Protein AF-A0A2V5JC11-F1 (afdb_monomer)

InterPro domains:
  IPR001810 F-box domain [PS50181] (4-49)
  IPR036047 F-box-like domain superfamily [SSF81383] (3-52)

Organism: NCBI:txid1450541

Radius of gyration: 17.75 Å; Cα contacts (8 Å, |Δi|>4): 75; chains: 1; bounding box: 32×33×60 Å

pLDDT: mean 85.23, std 15.6, range [36.03, 95.56]

Foldseek 3Di:
DPDDDPLVVDDLVVLLVVLVPDDLVVLVVQLVPDDVSVVSSLLVNQQEEEEEPDPVVVVVVVVCCVDPSVVSYDYYHYDHDPPPPDDDDD

Sequence (90 aa):
MPPKPWLEALPGEILYAIFEYLELPTLKEMSRLNKRLRDRALPILFRHIAVDFSQGSIACLNDLAGSNLSSFVTSLEFQVSRTTKGDTIC

Solvent-accessible surface area (backbone atoms only — not comparable to full-atom values): 5564 Å² total; per-residue (Å²): 129,82,82,70,58,70,76,81,68,52,56,69,67,60,50,47,57,56,55,75,75,44,55,71,71,60,43,54,54,47,35,68,74,42,70,72,47,20,71,60,32,48,49,65,67,37,26,57,43,76,40,57,75,45,74,67,46,52,50,55,48,51,57,38,63,76,37,89,58,42,83,33,49,78,42,81,44,72,42,76,76,79,76,71,88,80,75,90,82,135

Secondary structure (DSSP, 8-state):
-PPPPHHHHS-HHHHHHHHHTS-HHHHHHHHHH-HHHHHHHHHHHTTEEEEESSHHHHHHHHHHHTSTTGGG--EEEEE-----------

Nearest PDB structures (foldseek):
  6o60-assembly1_C  TM=5.394E-01  e=6.381E-02  Homo sapiens
  5vu3-assembly2_B  TM=3.970E-01  e=1.075E+00  Enterobacter cloacae subsp. cloacae ATCC 13047
  6l19-assembly1_B  TM=3.905E-01  e=1.225E+00  Enterobacter asburiae
  5kol-assembly2_D  TM=3.871E-01  e=3.504E+00  Escherichia coli O157:H7

Mean predicted aligned error: 8.03 Å

Structure (mmCIF, N/CA/C/O backbone):
data_AF-A0A2V5JC11-F1
#
_entry.id   AF-A0A2V5JC11-F1
#
loop_
_atom_site.group_PDB
_atom_site.id
_atom_site.type_symbol
_atom_site.label_atom_id
_atom_site.label_alt_id
_atom_site.label_comp_id
_atom_site.label_asym_id
_atom_site.label_entity_id
_atom_site.label_seq_id
_atom_site.pdbx_PDB_ins_code
_atom_site.Cartn_x
_atom_site.Cartn_y
_atom_site.Cartn_z
_atom_site.occupancy
_atom_site.B_iso_or_equiv
_atom_site.auth_seq_id
_atom_site.auth_comp_id
_atom_site.auth_asym_id
_atom_site.auth_atom_id
_atom_site.pdbx_PDB_model_num
ATOM 1 N N . MET A 1 1 ? 14.462 9.308 -29.499 1.00 49.88 1 MET A N 1
ATOM 2 C CA . MET A 1 1 ? 13.672 8.787 -28.361 1.00 49.88 1 MET A CA 1
ATOM 3 C C . MET A 1 1 ? 14.377 9.264 -27.100 1.00 49.88 1 MET A C 1
ATOM 5 O O . MET A 1 1 ? 15.577 9.021 -27.023 1.00 49.88 1 MET A O 1
ATOM 9 N N . PRO A 1 2 ? 13.738 10.029 -26.197 1.00 53.09 2 PRO A N 1
ATOM 10 C CA . PRO A 1 2 ? 14.418 10.484 -24.987 1.00 53.09 2 PRO A CA 1
ATOM 11 C C . PRO A 1 2 ? 14.855 9.262 -24.161 1.00 53.09 2 PRO A C 1
ATOM 13 O O . PRO A 1 2 ? 14.148 8.247 -24.181 1.00 53.09 2 PRO A O 1
ATOM 16 N N . PRO A 1 3 ? 16.013 9.312 -23.480 1.00 56.12 3 PRO A N 1
ATOM 17 C CA . PRO A 1 3 ? 16.451 8.212 -22.635 1.00 56.12 3 PRO A CA 1
ATOM 18 C C . PRO A 1 3 ? 15.396 7.994 -21.551 1.00 56.12 3 PRO A C 1
ATOM 20 O O . PRO A 1 3 ? 15.046 8.922 -20.820 1.00 56.12 3 PRO A O 1
ATOM 23 N N . LYS A 1 4 ? 14.854 6.773 -21.468 1.00 60.72 4 LYS A N 1
ATOM 24 C CA . LYS A 1 4 ? 14.030 6.397 -20.319 1.00 60.72 4 LYS A CA 1
ATOM 25 C C . LYS A 1 4 ? 14.885 6.599 -19.069 1.00 60.72 4 LYS A C 1
ATOM 27 O O . LYS A 1 4 ? 16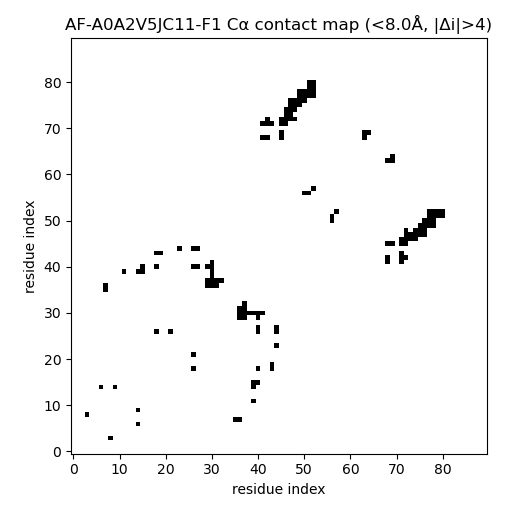.043 6.169 -19.087 1.00 60.72 4 LYS A O 1
ATOM 32 N N . PRO A 1 5 ? 14.354 7.225 -18.007 1.00 70.81 5 PRO A N 1
ATOM 33 C CA . PRO A 1 5 ? 15.042 7.267 -16.729 1.00 70.81 5 PRO A CA 1
ATOM 34 C C . PRO A 1 5 ? 15.495 5.847 -16.393 1.00 70.81 5 PRO A C 1
ATOM 36 O O . PRO A 1 5 ? 14.696 4.917 -16.455 1.00 70.81 5 PRO A O 1
ATOM 39 N N . TRP A 1 6 ? 16.785 5.672 -16.117 1.00 79.44 6 TRP A N 1
ATOM 40 C CA . TRP A 1 6 ? 17.437 4.379 -15.880 1.00 79.44 6 TRP A CA 1
ATOM 41 C C . TRP A 1 6 ? 16.633 3.463 -14.943 1.00 79.44 6 TRP A C 1
ATOM 43 O O . TRP A 1 6 ? 16.499 2.269 -15.201 1.00 79.44 6 TRP A O 1
ATOM 53 N N . LEU A 1 7 ? 16.003 4.047 -13.923 1.00 82.06 7 LEU A N 1
ATOM 54 C CA . LEU A 1 7 ? 15.124 3.361 -12.984 1.00 82.06 7 LEU A CA 1
ATOM 55 C C . LEU A 1 7 ? 13.899 2.720 -13.669 1.00 82.06 7 LEU A C 1
ATOM 57 O O . LEU A 1 7 ? 13.569 1.566 -13.421 1.00 82.06 7 LEU A O 1
ATOM 61 N N . GLU A 1 8 ? 13.255 3.416 -14.607 1.00 81.81 8 GLU A N 1
ATOM 62 C CA . GLU A 1 8 ? 12.134 2.887 -15.394 1.00 81.81 8 GLU A CA 1
ATOM 63 C C . GLU A 1 8 ? 12.556 1.877 -16.468 1.00 81.81 8 GLU A C 1
ATOM 65 O O . GLU A 1 8 ? 11.686 1.289 -17.113 1.00 81.81 8 GLU A O 1
ATOM 70 N N . ALA A 1 9 ? 13.850 1.661 -16.692 1.00 86.44 9 ALA A N 1
ATOM 71 C CA . ALA A 1 9 ? 14.341 0.609 -17.577 1.00 86.44 9 ALA A CA 1
ATOM 72 C C . ALA A 1 9 ? 14.617 -0.707 -16.828 1.00 86.44 9 ALA A C 1
ATOM 74 O O . ALA A 1 9 ? 14.736 -1.751 -17.466 1.00 86.44 9 ALA A O 1
ATOM 75 N N . LEU A 1 10 ? 14.677 -0.679 -15.491 1.00 90.00 10 LEU A N 1
ATOM 76 C CA . LEU A 1 10 ? 14.972 -1.863 -14.685 1.00 90.00 10 LEU A CA 1
ATOM 77 C C . LEU A 1 10 ? 13.858 -2.922 -14.777 1.00 90.00 10 LEU A C 1
ATOM 79 O O . LEU A 1 10 ? 12.676 -2.558 -14.888 1.00 90.00 10 LEU A O 1
ATOM 83 N N . PRO A 1 11 ? 14.199 -4.223 -14.684 1.00 91.00 11 PRO A N 1
ATOM 84 C CA . PRO A 1 11 ? 13.226 -5.297 -14.505 1.00 91.00 11 PRO A CA 1
ATOM 85 C C . PRO A 1 11 ? 12.335 -5.067 -13.280 1.00 91.00 11 PRO A C 1
ATOM 87 O O . PRO A 1 11 ? 12.722 -4.388 -12.325 1.00 91.00 11 PRO A O 1
ATOM 90 N N . GLY A 1 12 ? 11.120 -5.616 -13.317 1.00 89.56 12 GLY A N 1
ATOM 91 C CA . GLY A 1 12 ? 10.133 -5.393 -12.258 1.00 89.56 12 GLY A CA 1
ATOM 92 C C . GLY A 1 12 ? 10.588 -5.946 -10.908 1.00 89.56 12 GLY A C 1
ATOM 93 O O . GLY A 1 12 ? 10.340 -5.326 -9.883 1.00 89.56 12 GLY A O 1
ATOM 94 N N . GLU A 1 13 ? 11.301 -7.064 -10.932 1.00 90.94 13 GLU A N 1
ATOM 95 C CA . GLU A 1 13 ? 11.851 -7.776 -9.782 1.00 90.94 13 GLU A CA 1
ATOM 96 C C . GLU A 1 13 ? 12.931 -6.941 -9.089 1.00 90.94 13 GLU A C 1
ATOM 98 O O . GLU A 1 13 ? 12.932 -6.812 -7.869 1.00 90.94 13 GLU A O 1
ATOM 103 N N . ILE A 1 14 ? 13.804 -6.306 -9.877 1.00 92.81 14 ILE A N 1
ATOM 104 C CA . ILE A 1 14 ? 14.848 -5.415 -9.358 1.00 92.81 14 ILE A CA 1
ATOM 105 C C . ILE A 1 14 ? 14.218 -4.161 -8.747 1.00 92.81 14 ILE A C 1
ATOM 107 O O . ILE A 1 14 ? 14.613 -3.746 -7.662 1.00 92.81 14 ILE A O 1
ATOM 111 N N . LEU A 1 15 ? 13.208 -3.578 -9.402 1.00 91.12 15 LEU A N 1
ATOM 112 C CA . LEU A 1 15 ? 12.471 -2.438 -8.846 1.00 91.12 15 LEU A CA 1
ATOM 113 C C . LEU A 1 15 ? 11.762 -2.785 -7.541 1.00 91.12 15 LEU A C 1
ATOM 115 O O . LEU A 1 15 ? 11.811 -2.002 -6.599 1.00 91.12 15 LEU A O 1
ATOM 119 N N . TYR A 1 16 ? 11.123 -3.951 -7.490 1.00 90.56 16 TYR A N 1
ATOM 120 C CA . TYR A 1 16 ? 10.442 -4.424 -6.295 1.00 90.56 16 TYR A CA 1
ATOM 121 C C . TYR A 1 16 ? 11.433 -4.608 -5.141 1.00 90.56 16 TYR A C 1
ATOM 123 O O . TYR A 1 16 ? 11.201 -4.078 -4.058 1.00 90.56 16 TYR A O 1
ATOM 131 N N . ALA A 1 17 ? 12.574 -5.257 -5.399 1.00 91.88 17 ALA A N 1
ATOM 132 C CA . ALA A 1 17 ? 13.637 -5.414 -4.412 1.00 91.88 17 ALA A CA 1
ATOM 133 C C . ALA A 1 17 ? 14.133 -4.057 -3.897 1.00 91.88 17 ALA A C 1
ATOM 135 O O . ALA A 1 17 ? 14.213 -3.866 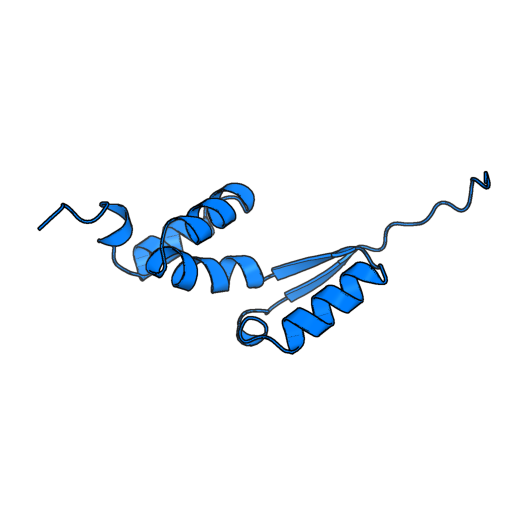-2.692 1.00 91.88 17 ALA A O 1
ATOM 136 N N . ILE A 1 18 ? 14.393 -3.087 -4.783 1.00 92.38 18 ILE A N 1
ATOM 137 C CA . ILE A 1 18 ? 14.786 -1.729 -4.372 1.00 92.38 18 ILE A CA 1
ATOM 138 C C . ILE A 1 18 ? 13.722 -1.120 -3.454 1.00 92.38 18 ILE A C 1
ATOM 140 O O . ILE A 1 18 ? 14.063 -0.596 -2.399 1.00 92.38 18 ILE A O 1
ATOM 144 N N . PHE A 1 19 ? 12.447 -1.196 -3.838 1.00 92.94 19 PHE A N 1
ATOM 145 C CA . PHE A 1 19 ? 11.350 -0.587 -3.088 1.00 92.94 19 PHE A CA 1
ATOM 146 C C . PHE A 1 19 ? 11.134 -1.200 -1.703 1.00 92.94 19 PHE A C 1
ATOM 148 O O . PHE A 1 19 ? 10.744 -0.466 -0.800 1.00 92.94 19 PHE A O 1
ATOM 155 N N . GLU A 1 20 ? 11.415 -2.491 -1.504 1.00 90.94 20 GLU A N 1
ATOM 156 C CA . GLU A 1 20 ? 11.331 -3.112 -0.174 1.00 90.94 20 GLU A CA 1
ATOM 157 C C . GLU A 1 20 ? 12.366 -2.573 0.821 1.00 90.94 20 GLU A C 1
ATOM 159 O O . GLU A 1 20 ? 12.126 -2.628 2.026 1.00 90.94 20 GLU A O 1
ATOM 164 N N . TYR A 1 21 ? 13.480 -2.014 0.339 1.00 92.56 21 TYR A N 1
ATOM 165 C CA . TYR A 1 21 ? 14.497 -1.380 1.183 1.00 92.56 21 TYR A CA 1
ATOM 166 C C . TYR A 1 21 ? 14.296 0.130 1.358 1.00 92.56 21 TYR A C 1
ATOM 168 O O . TYR A 1 21 ? 15.072 0.768 2.070 1.00 92.56 21 TYR A O 1
ATOM 176 N N . LEU A 1 22 ? 13.290 0.729 0.711 1.00 92.06 22 LEU A N 1
ATOM 177 C CA . LEU A 1 22 ? 13.011 2.155 0.853 1.00 92.06 22 LEU A CA 1
ATOM 178 C C . LEU A 1 22 ? 12.127 2.427 2.066 1.00 92.06 22 LEU A C 1
ATOM 180 O O . LEU A 1 22 ? 11.120 1.761 2.298 1.00 92.06 22 LEU A O 1
ATOM 184 N N . GLU A 1 23 ? 12.451 3.496 2.786 1.00 91.56 23 GLU A N 1
ATOM 185 C CA . GLU A 1 23 ? 11.553 4.033 3.801 1.00 91.56 23 GLU A CA 1
ATOM 186 C C . GLU A 1 23 ? 10.261 4.569 3.172 1.00 91.56 23 GLU A C 1
ATOM 188 O O . GLU A 1 23 ? 10.238 5.062 2.036 1.00 91.56 23 GLU A O 1
ATOM 193 N N . LEU A 1 24 ? 9.176 4.527 3.950 1.00 90.06 24 LEU A N 1
ATOM 194 C CA . LEU A 1 24 ? 7.839 4.917 3.506 1.00 90.06 24 LEU A CA 1
ATOM 195 C C . LEU A 1 24 ? 7.775 6.316 2.852 1.00 90.06 24 LEU A C 1
ATOM 197 O O . LEU A 1 24 ? 7.099 6.435 1.828 1.00 90.06 24 LEU A O 1
ATOM 201 N N . PRO A 1 25 ? 8.446 7.372 3.365 1.00 92.69 25 PRO A N 1
ATOM 202 C CA . PRO A 1 25 ? 8.421 8.688 2.723 1.00 92.69 25 PRO A CA 1
ATOM 203 C C . PRO A 1 25 ? 9.005 8.654 1.308 1.00 92.69 25 PRO A C 1
ATOM 205 O O . PRO A 1 25 ? 8.383 9.136 0.363 1.00 92.69 25 PRO A O 1
ATOM 208 N N . THR A 1 26 ? 10.156 8.006 1.136 1.00 92.38 26 THR A N 1
ATOM 209 C CA . THR A 1 26 ? 10.824 7.878 -0.163 1.00 92.38 26 THR A CA 1
ATOM 210 C C . THR A 1 26 ? 9.990 7.047 -1.132 1.00 92.38 26 THR A C 1
ATOM 212 O O . THR A 1 26 ? 9.823 7.418 -2.294 1.00 92.38 26 THR A O 1
ATOM 215 N N . LEU A 1 27 ? 9.400 5.948 -0.655 1.00 93.12 27 LEU A N 1
ATOM 216 C CA . LEU A 1 27 ? 8.526 5.106 -1.468 1.00 93.12 27 LEU A CA 1
ATOM 217 C C . LEU A 1 27 ? 7.268 5.862 -1.940 1.00 93.12 27 LEU A C 1
ATOM 219 O O . LEU A 1 27 ? 6.839 5.706 -3.088 1.00 93.12 27 LEU A O 1
ATOM 223 N N . LYS A 1 28 ? 6.700 6.727 -1.088 1.00 93.12 28 LYS A N 1
ATOM 224 C CA . LYS A 1 28 ? 5.585 7.610 -1.462 1.00 93.12 28 LYS A CA 1
ATOM 225 C C . LYS A 1 28 ? 5.987 8.566 -2.577 1.00 93.12 28 LYS A C 1
ATOM 227 O O 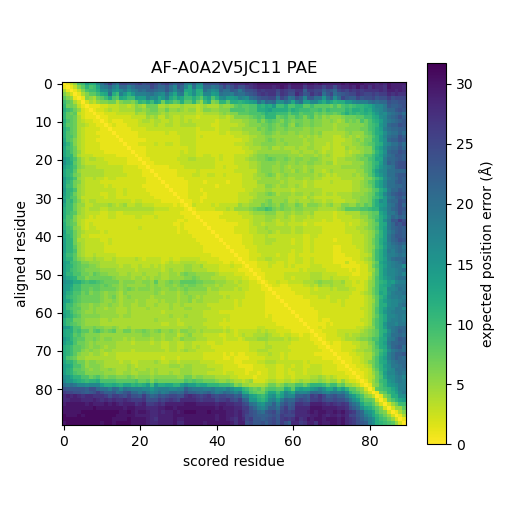. LYS A 1 28 ? 5.251 8.660 -3.559 1.00 93.12 28 LYS A O 1
ATOM 232 N N . GLU A 1 29 ? 7.150 9.203 -2.488 1.00 93.69 29 GLU A N 1
ATOM 233 C CA . GLU A 1 29 ? 7.630 10.089 -3.554 1.00 93.69 29 GLU A CA 1
ATOM 234 C C . GLU A 1 29 ? 7.844 9.338 -4.874 1.00 93.69 29 GLU A C 1
ATOM 236 O O . GLU A 1 29 ? 7.375 9.787 -5.922 1.00 93.69 29 GLU A O 1
ATOM 241 N N . MET A 1 30 ? 8.414 8.129 -4.832 1.00 90.38 30 MET A N 1
ATOM 242 C CA . MET A 1 30 ? 8.571 7.282 -6.023 1.00 90.38 30 MET A CA 1
ATOM 243 C C . MET A 1 30 ? 7.238 6.980 -6.718 1.00 90.38 30 MET A C 1
ATOM 245 O O . MET A 1 30 ? 7.157 7.004 -7.949 1.00 90.38 30 MET A O 1
ATOM 249 N N . SER A 1 31 ? 6.166 6.759 -5.951 1.00 91.56 31 SER A N 1
ATOM 250 C CA . SER A 1 31 ? 4.826 6.500 -6.499 1.00 91.56 31 SER A CA 1
ATOM 251 C C . SER A 1 31 ? 4.209 7.703 -7.238 1.00 91.56 31 SER A C 1
ATOM 253 O O . SER A 1 31 ? 3.270 7.554 -8.031 1.00 91.56 31 SER A O 1
ATOM 255 N N . ARG A 1 32 ? 4.733 8.913 -7.007 1.00 92.56 32 ARG A N 1
ATOM 256 C CA . ARG A 1 32 ? 4.248 10.155 -7.624 1.00 92.56 32 ARG A CA 1
ATOM 257 C C . ARG A 1 32 ? 4.927 10.446 -8.961 1.00 92.56 32 ARG A C 1
ATOM 259 O O . ARG A 1 32 ? 4.307 11.100 -9.795 1.00 92.56 32 ARG A O 1
ATOM 266 N N . LEU A 1 33 ? 6.137 9.925 -9.185 1.00 90.00 33 LEU A N 1
ATOM 267 C CA . LEU A 1 33 ? 6.979 10.259 -10.342 1.00 90.00 33 LEU A CA 1
ATOM 268 C C . LEU A 1 33 ? 6.371 9.839 -11.686 1.00 90.00 33 LEU A C 1
ATOM 270 O O . LEU A 1 33 ? 6.283 10.646 -12.606 1.00 90.00 33 LEU A O 1
ATOM 274 N N . ASN A 1 34 ? 5.949 8.581 -11.821 1.00 90.00 34 ASN A N 1
ATOM 275 C CA . ASN A 1 34 ? 5.338 8.079 -13.052 1.00 90.00 34 ASN A CA 1
ATOM 276 C C . ASN A 1 34 ? 4.432 6.869 -12.784 1.00 90.00 34 ASN A C 1
ATOM 278 O O . ASN A 1 34 ? 4.458 6.269 -11.708 1.00 90.00 34 ASN A O 1
ATOM 282 N N . LYS A 1 35 ? 3.641 6.487 -13.795 1.00 91.25 35 LYS A N 1
ATOM 283 C CA . LYS A 1 35 ? 2.680 5.378 -13.698 1.00 91.25 35 LYS A CA 1
ATOM 284 C C . LYS A 1 35 ? 3.346 4.033 -13.381 1.00 91.25 35 LYS A C 1
ATOM 286 O O . LYS A 1 35 ? 2.842 3.304 -12.540 1.00 91.25 35 LYS A O 1
ATOM 291 N N . ARG A 1 36 ? 4.484 3.709 -14.006 1.00 90.94 36 ARG A N 1
ATOM 292 C CA . ARG A 1 36 ? 5.161 2.417 -13.804 1.00 90.94 36 ARG A CA 1
ATOM 293 C C . ARG A 1 36 ? 5.651 2.262 -12.366 1.00 90.94 36 ARG A C 1
ATOM 295 O O . ARG A 1 36 ? 5.440 1.213 -11.768 1.00 90.94 36 ARG A O 1
ATOM 302 N N . LEU A 1 37 ? 6.294 3.291 -11.816 1.00 92.06 37 LEU A N 1
ATOM 303 C CA . LEU A 1 37 ? 6.769 3.285 -10.433 1.00 92.06 37 LEU A CA 1
ATOM 304 C C . LEU A 1 37 ? 5.593 3.287 -9.457 1.00 92.06 37 LEU A C 1
ATOM 306 O O . LEU A 1 37 ? 5.640 2.558 -8.474 1.00 92.06 37 LEU A O 1
ATOM 310 N N . ARG A 1 38 ? 4.507 4.008 -9.762 1.00 93.38 38 ARG A N 1
ATOM 311 C CA . ARG A 1 38 ? 3.262 3.952 -8.986 1.00 93.38 38 ARG A CA 1
ATOM 312 C C . ARG A 1 38 ? 2.705 2.540 -8.895 1.00 93.38 38 ARG A C 1
ATOM 314 O O . ARG A 1 38 ? 2.551 2.032 -7.792 1.00 93.38 38 ARG A O 1
ATOM 321 N N . ASP A 1 39 ? 2.473 1.893 -10.031 1.00 92.06 39 ASP A N 1
ATOM 322 C CA . ASP A 1 39 ? 1.869 0.558 -10.088 1.00 92.06 39 ASP A CA 1
ATOM 323 C C . ASP A 1 39 ? 2.724 -0.487 -9.345 1.00 92.06 39 ASP A C 1
ATOM 325 O O . ASP A 1 39 ? 2.200 -1.464 -8.816 1.00 92.06 39 ASP A O 1
ATOM 329 N N . ARG A 1 40 ? 4.045 -0.272 -9.266 1.00 91.88 40 ARG A N 1
ATOM 330 C CA . ARG A 1 40 ? 4.978 -1.131 -8.519 1.00 91.88 40 ARG A CA 1
ATOM 331 C C . ARG A 1 40 ? 5.114 -0.764 -7.041 1.00 91.88 40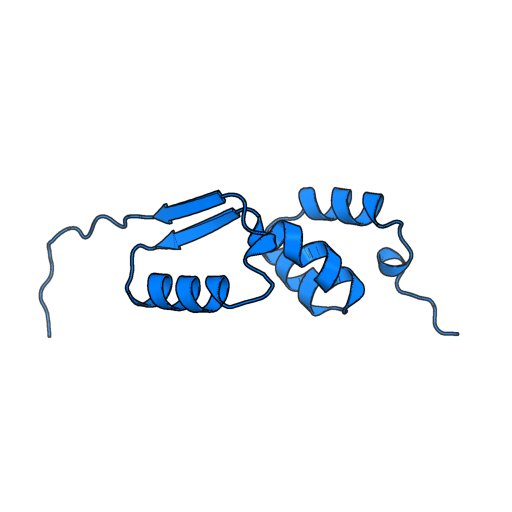 ARG A C 1
ATOM 333 O O . ARG A 1 40 ? 5.379 -1.651 -6.239 1.00 91.88 40 ARG A O 1
ATOM 340 N N . ALA A 1 41 ? 4.931 0.503 -6.676 1.00 93.69 41 ALA A N 1
ATOM 341 C CA . ALA A 1 41 ? 5.018 0.976 -5.296 1.00 93.69 41 ALA A CA 1
ATOM 342 C C . ALA A 1 41 ? 3.721 0.737 -4.512 1.00 93.69 41 ALA A C 1
ATOM 344 O O . ALA A 1 41 ? 3.782 0.462 -3.318 1.00 93.69 41 ALA A O 1
ATOM 345 N N . LEU A 1 42 ? 2.553 0.812 -5.166 1.00 93.44 42 LEU A N 1
ATOM 346 C CA . LEU A 1 42 ? 1.245 0.643 -4.520 1.00 93.44 42 LEU A CA 1
ATOM 347 C C . LEU A 1 42 ? 1.119 -0.672 -3.724 1.00 93.44 42 LEU A C 1
ATOM 349 O O . LEU A 1 42 ? 0.715 -0.591 -2.564 1.00 93.44 42 LEU A O 1
ATOM 353 N N . PRO A 1 43 ? 1.516 -1.850 -4.251 1.00 93.62 43 PRO A N 1
ATOM 354 C CA . PRO A 1 43 ? 1.463 -3.093 -3.484 1.00 93.62 43 PRO A CA 1
ATOM 355 C C . PRO A 1 43 ? 2.261 -3.046 -2.181 1.00 93.62 43 PRO A C 1
ATOM 357 O O . PRO A 1 43 ? 1.861 -3.660 -1.203 1.00 93.62 43 PRO A O 1
ATOM 360 N N . ILE A 1 44 ? 3.372 -2.306 -2.154 1.00 94.06 44 ILE A N 1
ATOM 361 C CA . ILE A 1 44 ? 4.251 -2.199 -0.984 1.00 94.06 44 ILE A CA 1
ATOM 362 C C . ILE A 1 44 ? 3.707 -1.145 -0.011 1.00 94.06 44 ILE A C 1
ATOM 364 O O . ILE A 1 44 ? 3.646 -1.394 1.190 1.00 94.06 44 ILE A O 1
ATOM 368 N N . LEU A 1 45 ? 3.243 -0.001 -0.528 1.00 93.75 45 LEU A N 1
ATOM 369 C CA . LEU A 1 45 ? 2.666 1.094 0.262 1.00 93.75 45 LEU A CA 1
ATOM 370 C C . LEU A 1 45 ? 1.406 0.681 1.025 1.00 93.75 45 LEU A C 1
ATOM 372 O O . LEU A 1 45 ? 1.199 1.141 2.143 1.00 93.75 45 LEU A O 1
ATOM 376 N N . PHE A 1 46 ? 0.569 -0.158 0.415 1.00 94.00 46 PHE A N 1
ATOM 377 C CA . PHE A 1 46 ? -0.698 -0.600 0.999 1.00 94.00 46 PHE A CA 1
ATOM 378 C C . PHE A 1 46 ? -0.611 -1.989 1.642 1.00 94.00 46 PHE A C 1
ATOM 380 O O . PHE A 1 46 ? -1.594 -2.429 2.231 1.00 94.00 46 PHE A O 1
ATOM 387 N N . ARG A 1 47 ? 0.554 -2.660 1.603 1.00 94.38 47 ARG A N 1
ATOM 388 C CA . ARG A 1 47 ? 0.756 -3.997 2.194 1.00 94.38 47 ARG A CA 1
ATOM 389 C C . ARG A 1 47 ? 0.365 -4.041 3.662 1.00 94.38 47 ARG A C 1
ATOM 391 O O . ARG A 1 47 ? -0.301 -4.984 4.098 1.00 94.38 47 ARG A O 1
ATOM 398 N N . HIS A 1 48 ? 0.809 -3.030 4.402 1.00 92.94 48 HIS A N 1
ATOM 399 C CA . HIS A 1 48 ? 0.543 -2.872 5.818 1.00 92.94 48 HIS A CA 1
ATOM 400 C C . HIS A 1 48 ? 0.066 -1.455 6.107 1.00 92.94 48 HIS A C 1
ATOM 402 O O . HIS A 1 48 ? 0.762 -0.481 5.824 1.00 92.94 48 HIS A O 1
ATOM 408 N N . ILE A 1 49 ? -1.127 -1.359 6.680 1.00 92.50 49 ILE A N 1
ATOM 409 C CA . ILE A 1 49 ? -1.751 -0.096 7.046 1.00 92.50 49 ILE A CA 1
ATOM 410 C C . ILE A 1 49 ? -1.833 -0.026 8.562 1.00 92.50 49 ILE A C 1
ATOM 412 O O . ILE A 1 49 ? -2.426 -0.901 9.185 1.00 92.50 49 ILE A O 1
AT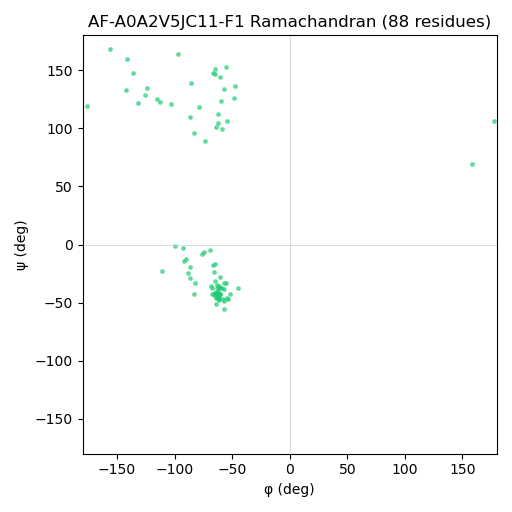OM 416 N N . ALA A 1 50 ? -1.248 1.021 9.133 1.00 92.12 50 ALA A N 1
ATOM 417 C CA . ALA A 1 50 ? -1.393 1.370 10.537 1.00 92.12 50 ALA A CA 1
ATOM 418 C C . ALA A 1 50 ? -2.117 2.716 10.620 1.00 92.12 50 ALA A C 1
ATOM 420 O O . ALA A 1 50 ? -1.701 3.684 9.978 1.00 92.12 50 ALA A O 1
ATOM 421 N N . VAL A 1 51 ? -3.220 2.763 11.362 1.00 91.38 51 VAL A N 1
ATOM 422 C CA . VAL A 1 51 ? -4.037 3.972 11.528 1.00 91.38 51 VAL A CA 1
ATOM 423 C C . VAL A 1 51 ? -4.447 4.150 12.979 1.00 91.38 51 VAL A C 1
ATOM 425 O O . VAL A 1 51 ? -4.694 3.174 13.685 1.00 91.38 51 VAL A O 1
ATOM 428 N N . ASP A 1 52 ? -4.581 5.395 13.423 1.00 92.25 52 ASP A N 1
ATOM 429 C CA . ASP A 1 52 ? -5.145 5.686 14.740 1.00 92.25 52 ASP A CA 1
ATOM 430 C C . ASP A 1 52 ? -6.610 5.257 14.819 1.00 92.25 52 ASP A C 1
ATOM 432 O O . ASP A 1 52 ? -7.354 5.366 13.840 1.00 92.25 52 ASP A O 1
ATOM 436 N N . PHE A 1 53 ? -7.062 4.822 15.993 1.00 87.94 53 PHE A N 1
ATOM 437 C CA . PHE A 1 53 ? -8.475 4.537 16.217 1.00 87.94 53 PHE A CA 1
ATOM 438 C C . PHE A 1 53 ? -9.277 5.843 16.324 1.00 87.94 53 PHE A C 1
ATOM 440 O O . PHE A 1 53 ? -9.456 6.411 17.400 1.00 87.94 53 PHE A O 1
ATOM 447 N N . SER A 1 54 ? -9.754 6.333 15.180 1.00 90.00 54 SER A N 1
ATOM 448 C CA . SER A 1 54 ? -10.548 7.556 15.067 1.00 90.00 54 SER A CA 1
ATOM 449 C C . SER A 1 54 ? -11.664 7.397 14.033 1.00 90.00 54 SER A C 1
ATOM 451 O O . SER A 1 54 ? -11.586 6.557 13.133 1.00 90.00 54 SER A O 1
ATOM 453 N N . GLN A 1 55 ? -12.69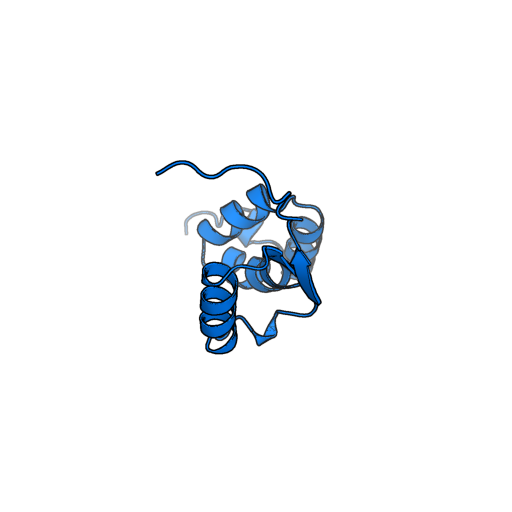6 8.241 14.116 1.00 91.56 55 GLN A N 1
ATOM 454 C CA . GLN A 1 55 ? -13.768 8.257 13.117 1.00 91.56 55 GLN A CA 1
ATOM 455 C C . GLN A 1 55 ? -13.240 8.589 11.711 1.00 91.56 55 GLN A C 1
ATOM 457 O O . GLN A 1 55 ? -13.688 7.990 10.735 1.00 91.56 55 GLN A O 1
ATOM 462 N N . GLY A 1 56 ? -12.257 9.492 11.607 1.00 92.12 56 GLY A N 1
ATOM 463 C CA . GLY A 1 56 ? -11.616 9.831 10.334 1.00 92.12 56 GLY A CA 1
ATOM 464 C C . GLY A 1 56 ? -10.869 8.642 9.728 1.00 92.12 56 GLY A C 1
ATOM 465 O O . GLY A 1 56 ? -11.017 8.360 8.543 1.00 92.12 56 GLY A O 1
ATOM 466 N N . SER A 1 57 ? -10.146 7.883 10.552 1.00 91.12 57 SER A N 1
ATOM 467 C CA . SER A 1 57 ? -9.454 6.668 10.111 1.00 91.12 57 SER A CA 1
ATOM 468 C C . SER A 1 57 ? -10.426 5.602 9.605 1.00 91.12 57 SER A C 1
ATOM 470 O O . SER A 1 57 ? -10.167 4.979 8.582 1.00 91.12 57 SER A O 1
ATOM 472 N N . ILE A 1 58 ? -11.564 5.412 10.281 1.00 92.00 58 ILE A N 1
ATOM 473 C CA . ILE A 1 58 ? -12.600 4.458 9.853 1.00 92.00 58 ILE A CA 1
ATOM 474 C C . ILE A 1 58 ? -13.207 4.876 8.505 1.00 92.00 58 ILE A C 1
ATOM 476 O O . ILE A 1 58 ? -13.410 4.024 7.642 1.00 92.00 58 ILE A O 1
ATOM 480 N N . ALA A 1 59 ? -13.456 6.172 8.292 1.00 95.06 59 ALA A N 1
ATOM 481 C CA . ALA A 1 59 ? -13.923 6.676 7.001 1.00 95.06 59 ALA A CA 1
ATOM 482 C C . ALA A 1 59 ? -12.904 6.397 5.880 1.00 95.06 59 ALA A C 1
ATOM 484 O O . ALA A 1 59 ? -13.265 5.807 4.865 1.00 95.06 59 ALA A O 1
ATOM 485 N N . CYS A 1 60 ? -11.620 6.696 6.110 1.00 92.19 60 CYS A N 1
ATOM 486 C CA . CYS A 1 60 ? -10.547 6.382 5.161 1.00 92.19 60 CYS A CA 1
ATOM 487 C C . CYS A 1 60 ? -10.449 4.880 4.851 1.00 92.19 60 CYS A C 1
ATOM 489 O O . CYS A 1 60 ? -10.175 4.500 3.714 1.00 92.19 60 CYS A O 1
ATOM 491 N N . LEU A 1 61 ? -10.667 4.012 5.845 1.00 93.88 61 LEU A N 1
ATOM 492 C CA . LEU A 1 61 ? -10.676 2.563 5.636 1.00 93.88 61 LEU A CA 1
ATOM 493 C C . LEU A 1 61 ? -11.878 2.098 4.809 1.00 93.88 61 LEU A C 1
ATOM 495 O O . LEU A 1 61 ? -11.720 1.190 3.996 1.00 93.88 61 LEU A O 1
ATOM 499 N N . ASN A 1 62 ? -13.047 2.720 4.964 1.00 94.94 62 ASN A N 1
ATOM 500 C CA . ASN A 1 62 ? -14.201 2.440 4.107 1.00 94.94 62 ASN A CA 1
ATOM 501 C C . ASN A 1 62 ? -13.937 2.855 2.653 1.00 94.94 62 ASN A C 1
ATOM 503 O O . ASN A 1 62 ? -14.203 2.073 1.740 1.00 94.94 62 ASN A O 1
ATOM 507 N N . ASP A 1 63 ? -13.352 4.036 2.435 1.00 95.25 63 ASP A N 1
ATOM 508 C CA . ASP A 1 63 ? -12.962 4.492 1.094 1.00 95.25 63 ASP A CA 1
ATOM 509 C C . ASP A 1 63 ? -11.931 3.546 0.467 1.00 95.25 63 ASP A C 1
ATOM 511 O O . ASP A 1 63 ? -12.033 3.167 -0.703 1.00 95.25 63 ASP A O 1
ATOM 515 N 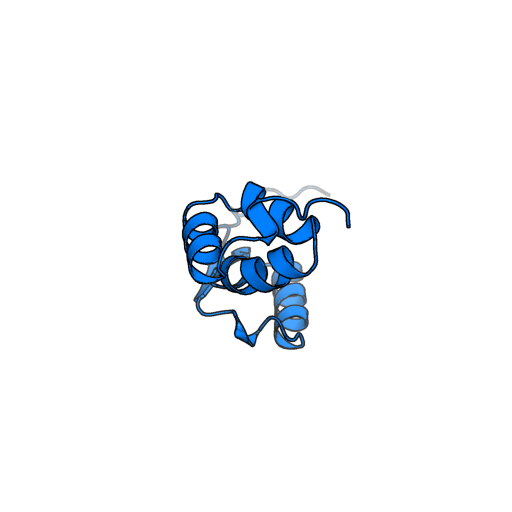N . LEU A 1 64 ? -10.954 3.105 1.266 1.00 93.62 64 LEU A N 1
ATOM 516 C CA . LEU A 1 64 ? -9.962 2.128 0.843 1.00 93.62 64 LEU A CA 1
ATOM 517 C C . LEU A 1 64 ? -10.604 0.788 0.474 1.00 93.62 64 LEU A C 1
ATOM 519 O O . LEU A 1 64 ? -10.252 0.224 -0.564 1.00 93.62 64 LEU A O 1
ATOM 523 N N . ALA A 1 65 ? -11.537 0.290 1.288 1.00 93.50 65 ALA A N 1
ATOM 524 C CA . ALA A 1 65 ? -12.251 -0.960 1.049 1.00 93.50 65 ALA A CA 1
ATOM 525 C C . ALA A 1 65 ? -13.069 -0.919 -0.252 1.00 93.50 65 ALA A C 1
ATOM 527 O O . ALA A 1 65 ? -13.131 -1.917 -0.965 1.00 93.50 65 ALA A O 1
ATOM 528 N N . GLY A 1 66 ? -13.639 0.241 -0.597 1.00 94.19 66 GLY A N 1
ATOM 529 C CA . GLY A 1 66 ? -14.327 0.463 -1.873 1.00 94.19 66 GLY A CA 1
ATOM 530 C C . GLY A 1 66 ? -13.398 0.646 -3.080 1.00 94.19 66 GLY A C 1
ATOM 531 O O . GLY A 1 66 ? -13.869 0.689 -4.216 1.00 94.19 66 GLY A O 1
ATOM 532 N N . SER A 1 67 ? -12.087 0.764 -2.862 1.00 93.31 67 SER A N 1
ATOM 533 C CA . SER A 1 67 ? -11.101 1.009 -3.915 1.00 93.31 67 SER A CA 1
ATOM 534 C C . SER A 1 67 ? -10.420 -0.271 -4.410 1.00 93.31 67 SER A C 1
ATOM 536 O O . SER A 1 67 ? -10.362 -1.292 -3.722 1.00 93.31 67 SER A O 1
ATOM 538 N N . ASN A 1 68 ? -9.765 -0.167 -5.569 1.00 92.69 68 ASN A N 1
ATOM 539 C CA . ASN A 1 68 ? -8.916 -1.227 -6.128 1.00 92.69 68 ASN A CA 1
ATOM 540 C C . ASN A 1 68 ? -7.618 -1.456 -5.328 1.00 92.69 68 ASN A C 1
ATOM 542 O O . ASN A 1 68 ? -6.829 -2.324 -5.684 1.00 92.69 68 ASN A O 1
ATOM 546 N N . LEU A 1 69 ? -7.346 -0.648 -4.298 1.00 92.69 69 LEU A N 1
ATOM 547 C CA . LEU A 1 69 ? -6.144 -0.764 -3.469 1.00 92.69 69 LEU A CA 1
ATOM 548 C C . LEU A 1 69 ? -6.333 -1.754 -2.317 1.00 92.69 69 LEU A C 1
ATOM 550 O O . LEU A 1 69 ? -5.346 -2.254 -1.781 1.00 92.69 69 LEU A O 1
ATOM 554 N N . SER A 1 70 ? -7.584 -2.069 -1.965 1.00 93.81 70 SER A N 1
ATOM 555 C CA . SER A 1 70 ? -7.925 -3.046 -0.925 1.00 93.81 70 SER A CA 1
ATOM 556 C C . SER A 1 70 ? -7.292 -4.419 -1.179 1.00 93.81 70 SER A C 1
ATOM 558 O O . SER A 1 70 ? -6.862 -5.075 -0.235 1.00 93.81 70 SER A O 1
ATOM 560 N N . SER A 1 71 ? -7.127 -4.818 -2.446 1.00 94.62 71 SER A N 1
ATOM 561 C CA . SER A 1 71 ? -6.488 -6.084 -2.829 1.00 94.62 71 SER A CA 1
ATOM 562 C C . SER A 1 71 ? -5.005 -6.175 -2.468 1.00 94.62 71 SER A C 1
ATOM 564 O O . SER A 1 71 ? -4.441 -7.265 -2.495 1.00 94.62 71 SER A O 1
ATOM 566 N N . PHE A 1 72 ? -4.351 -5.047 -2.181 1.00 94.75 72 PHE A N 1
ATOM 567 C CA . PHE A 1 72 ? -2.949 -5.017 -1.764 1.00 94.75 72 PHE A CA 1
ATOM 568 C C . PHE A 1 72 ? -2.772 -5.110 -0.247 1.00 94.75 72 PHE A C 1
ATOM 570 O O . PHE A 1 72 ? -1.655 -5.331 0.216 1.00 94.75 72 PHE A O 1
ATOM 577 N N . VAL A 1 73 ? -3.846 -4.951 0.529 1.00 95.56 73 VAL A N 1
ATOM 578 C CA . VAL A 1 73 ? -3.775 -4.924 1.990 1.00 95.56 73 VAL A CA 1
ATOM 579 C C . VAL A 1 73 ? -3.658 -6.341 2.534 1.00 95.56 73 VAL A C 1
ATOM 581 O O . VAL A 1 73 ? -4.553 -7.162 2.363 1.00 95.56 73 VAL A O 1
ATOM 584 N N . THR A 1 74 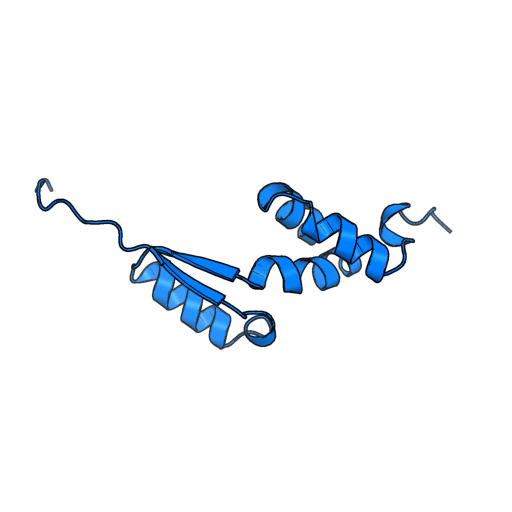? -2.553 -6.615 3.227 1.00 95.38 74 THR A N 1
ATOM 585 C CA . THR A 1 74 ? -2.307 -7.910 3.891 1.00 95.38 74 THR A CA 1
ATOM 586 C C . THR A 1 74 ? -2.332 -7.820 5.412 1.00 95.38 74 THR A C 1
ATOM 588 O O . THR A 1 74 ? -2.573 -8.820 6.081 1.00 95.38 74 THR A O 1
ATOM 591 N N . SER A 1 75 ? -2.092 -6.628 5.963 1.00 95.31 75 SER A N 1
ATOM 592 C CA . SER A 1 75 ? -2.061 -6.378 7.401 1.00 95.31 75 SER A CA 1
ATOM 593 C C . SER A 1 75 ? -2.671 -5.016 7.718 1.00 95.31 75 SER A C 1
ATOM 595 O O . SER A 1 75 ? -2.322 -4.007 7.097 1.00 95.31 75 SER A O 1
ATOM 597 N N . LEU A 1 76 ? -3.559 -4.984 8.708 1.00 93.94 76 LEU A N 1
ATOM 598 C CA . LEU A 1 76 ? -4.190 -3.775 9.222 1.00 93.94 76 LEU 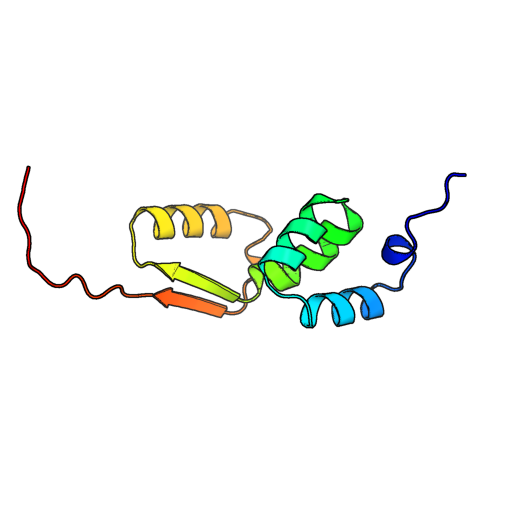A CA 1
ATOM 599 C C . LEU A 1 76 ? -3.964 -3.703 10.733 1.00 93.94 76 LEU A C 1
ATOM 601 O O . LEU A 1 76 ? -4.276 -4.649 11.453 1.00 93.94 76 LEU A O 1
ATOM 605 N N . GLU A 1 77 ? -3.459 -2.570 11.204 1.00 94.44 77 GLU A N 1
ATOM 606 C CA . GLU A 1 77 ? -3.222 -2.289 12.614 1.00 94.44 77 GLU A CA 1
ATOM 607 C C . GLU A 1 77 ? -3.954 -1.013 13.028 1.00 94.44 77 GLU A C 1
ATOM 609 O O . GLU A 1 77 ? -3.897 0.014 12.348 1.00 94.44 77 GLU A O 1
ATOM 614 N N . PHE A 1 78 ? -4.628 -1.086 14.174 1.00 91.19 78 PHE A N 1
ATOM 615 C CA . PHE A 1 78 ? -5.224 0.071 14.822 1.00 91.19 78 PHE A CA 1
ATOM 616 C C . PHE A 1 78 ? -4.370 0.496 16.006 1.00 91.19 78 PHE A C 1
ATOM 618 O O . PHE A 1 78 ? -4.190 -0.258 16.963 1.00 91.19 78 PHE A O 1
ATOM 625 N N . GLN A 1 79 ? -3.901 1.735 15.965 1.00 89.44 79 GLN A N 1
ATOM 626 C CA . GLN A 1 79 ? -3.200 2.350 17.074 1.00 89.44 79 GLN A CA 1
ATOM 627 C C . GLN A 1 79 ? -4.229 2.970 18.014 1.00 89.44 79 GLN A C 1
ATOM 629 O O . GLN A 1 79 ? -4.913 3.944 17.697 1.00 89.44 79 GLN A O 1
ATOM 634 N N . VAL A 1 80 ? -4.378 2.361 19.187 1.00 82.88 80 VAL A N 1
ATOM 635 C CA . VAL A 1 80 ? -5.206 2.921 20.253 1.00 82.88 80 VAL A CA 1
ATOM 636 C C . VAL A 1 80 ? -4.357 3.937 20.999 1.00 82.88 80 VAL A C 1
ATOM 638 O O . VAL A 1 80 ? -3.592 3.591 21.902 1.00 82.88 80 VAL A O 1
ATOM 641 N N . SER A 1 81 ? -4.492 5.207 20.635 1.00 71.50 81 SER A N 1
ATOM 642 C CA . SER A 1 81 ? -4.006 6.298 21.469 1.00 71.50 81 SER A CA 1
ATOM 643 C C . SER A 1 81 ? -4.787 6.234 22.783 1.00 71.50 81 SER A C 1
ATOM 645 O O . SER A 1 81 ? -6.004 6.420 22.816 1.00 71.50 81 SER A O 1
ATOM 647 N N . ARG A 1 82 ? -4.110 5.908 23.892 1.00 61.06 82 ARG A N 1
ATOM 648 C CA . ARG A 1 82 ? -4.726 6.008 25.219 1.00 61.06 82 ARG A CA 1
ATOM 649 C C . ARG A 1 82 ? -5.031 7.480 25.450 1.00 61.06 82 ARG A C 1
ATOM 651 O O . ARG A 1 82 ? -4.139 8.243 25.798 1.00 61.06 82 ARG A O 1
ATOM 658 N N . THR A 1 83 ? -6.287 7.871 25.267 1.00 55.12 83 THR A N 1
ATOM 659 C CA . THR A 1 83 ? -6.795 9.140 25.774 1.00 55.12 83 THR A CA 1
ATOM 660 C C . THR A 1 83 ? -6.605 9.114 27.287 1.00 55.12 83 THR A C 1
ATOM 662 O O . THR A 1 83 ? -7.379 8.479 28.010 1.00 55.12 83 THR A O 1
ATOM 665 N N . THR A 1 84 ? -5.547 9.745 27.791 1.00 45.53 84 THR A N 1
ATOM 666 C CA . THR A 1 84 ? -5.490 10.121 29.198 1.00 45.53 84 THR A CA 1
ATOM 667 C C . THR A 1 84 ? -6.629 11.102 29.401 1.00 45.53 84 THR A C 1
ATOM 669 O O . THR A 1 84 ? -6.600 12.229 28.920 1.00 45.53 84 THR A O 1
ATOM 672 N N . LYS A 1 85 ? -7.694 10.619 30.033 1.00 49.91 85 LYS A N 1
ATOM 673 C CA . LYS A 1 85 ? -8.813 11.427 30.493 1.00 49.91 85 LYS A CA 1
ATOM 674 C C . LYS A 1 85 ? -8.238 12.536 31.382 1.00 49.91 85 LYS A C 1
ATOM 676 O O . LYS A 1 85 ? -7.784 12.243 32.483 1.00 49.91 85 LYS A O 1
ATOM 681 N N . GLY A 1 86 ? -8.205 13.763 30.876 1.00 53.34 86 GLY A N 1
ATOM 682 C CA . GLY A 1 86 ? -7.613 14.904 31.570 1.00 53.34 86 GLY A CA 1
ATOM 683 C C . GLY A 1 86 ? -7.231 16.007 30.596 1.00 53.34 86 GLY A C 1
ATOM 684 O O . GLY A 1 86 ? -6.060 16.166 30.294 1.00 53.34 86 GLY A O 1
ATOM 685 N N . ASP A 1 87 ? -8.232 16.654 30.006 1.00 37.91 87 ASP A N 1
ATOM 686 C CA . ASP A 1 87 ? -8.414 18.100 30.158 1.00 37.91 87 ASP A CA 1
ATOM 687 C C . ASP A 1 87 ? -9.600 18.547 29.302 1.00 37.91 87 ASP A C 1
ATOM 689 O O . ASP A 1 87 ? -9.577 18.592 28.074 1.00 37.91 87 ASP A O 1
ATOM 693 N N . THR A 1 88 ? -10.689 18.844 30.005 1.00 45.66 88 THR A N 1
ATOM 694 C CA . THR A 1 88 ? -11.640 19.880 29.615 1.00 45.66 88 THR A CA 1
ATOM 695 C C . THR A 1 88 ? -10.853 21.138 29.248 1.00 45.66 88 THR A C 1
ATOM 697 O O . THR A 1 88 ? -9.962 21.490 30.010 1.00 45.66 88 THR A O 1
ATOM 700 N N . ILE A 1 89 ? -11.205 21.829 28.160 1.00 37.44 89 ILE A N 1
ATOM 701 C CA . ILE A 1 89 ? -11.405 23.291 28.092 1.00 37.44 89 ILE A CA 1
ATOM 702 C C . ILE A 1 89 ? -11.888 23.646 26.670 1.00 37.44 89 ILE A C 1
ATOM 704 O O . ILE A 1 89 ? -11.172 23.426 25.697 1.00 37.44 89 ILE A O 1
ATOM 708 N N . CYS A 1 90 ? -13.099 24.221 26.652 1.00 36.03 90 CYS A N 1
ATOM 709 C CA . CYS A 1 90 ? -13.815 24.986 25.616 1.00 36.03 90 CYS A CA 1
ATOM 710 C C . CYS A 1 90 ? -14.163 24.307 24.284 1.00 36.03 90 CYS A C 1
ATOM 712 O O . CYS A 1 90 ? -13.320 24.295 23.363 1.00 36.03 90 CYS A O 1
#